Protein AF-A0A645AG64-F1 (afdb_monomer)

Sequence (141 aa):
MKELLQSIIETENAELERASAKFGRCNNSHHESYAVILEERQEAEDMAVEFDKLFSDFWDGVKRNGVNLEILRAMETAAQRAAAEWVQAAAMCRKATRCDSNRAPEIAAGIRRVSENNSLPYGDRQILREAMSYITQRSGS

Solvent-accessible surface area (backbone atoms only — not comparable to full-atom values): 7383 Å² total; per-residue (Å²): 106,72,67,59,54,51,55,47,53,54,50,20,52,54,45,37,52,52,49,26,72,74,66,44,76,48,68,94,42,73,66,52,37,49,51,56,32,49,50,28,46,49,54,18,48,54,24,48,55,50,26,53,52,38,52,52,52,46,51,55,19,55,79,66,78,56,70,59,69,65,46,57,53,50,33,53,50,24,51,54,49,20,53,50,27,48,35,49,22,50,19,43,50,53,39,43,53,54,36,56,67,53,45,54,60,52,52,40,54,51,43,49,60,57,42,68,40,82,88,54,57,69,70,60,31,49,54,39,51,51,53,41,53,54,53,54,61,67,73,77,113

Mean predicted aligned error: 8.43 Å

pLDDT: mean 89.93, std 10.64, range [41.69, 98.62]

Structure (mmCIF, N/CA/C/O backbone):
data_AF-A0A645AG64-F1
#
_entry.id   AF-A0A645AG64-F1
#
loop_
_atom_site.group_PDB
_atom_site.id
_atom_site.type_symbol
_atom_site.label_atom_id
_atom_site.label_alt_id
_atom_site.label_comp_id
_atom_site.label_asym_id
_atom_site.label_entity_id
_atom_site.label_seq_id
_atom_site.pdbx_PDB_ins_code
_atom_site.Cartn_x
_atom_site.Cartn_y
_atom_site.Cartn_z
_atom_site.occupancy
_atom_site.B_iso_or_equiv
_atom_site.auth_seq_id
_atom_site.auth_comp_id
_atom_site.auth_asym_id
_atom_site.auth_atom_id
_atom_site.pdbx_PDB_model_num
ATOM 1 N N . MET A 1 1 ? -0.903 17.728 7.918 1.00 89.38 1 MET A N 1
ATOM 2 C CA . MET A 1 1 ? -0.879 16.917 6.677 1.00 89.38 1 MET A CA 1
ATOM 3 C C . MET A 1 1 ? 0.399 17.016 5.863 1.00 89.38 1 MET A C 1
ATOM 5 O O . MET A 1 1 ? 0.888 15.963 5.495 1.00 89.38 1 MET A O 1
ATOM 9 N N . LYS A 1 2 ? 0.960 18.203 5.579 1.00 93.25 2 LYS A N 1
ATOM 10 C CA . LYS A 1 2 ? 2.208 18.303 4.789 1.00 93.25 2 LYS A CA 1
ATOM 11 C C . LYS A 1 2 ? 3.370 17.495 5.386 1.00 93.25 2 LYS A C 1
ATOM 13 O O . LYS A 1 2 ? 3.983 16.714 4.677 1.00 93.25 2 LYS A O 1
ATOM 18 N N . GLU A 1 3 ? 3.608 17.638 6.688 1.00 96.75 3 GLU A N 1
ATOM 19 C CA . GLU A 1 3 ? 4.664 16.906 7.406 1.00 96.75 3 GLU A CA 1
ATOM 20 C C . GLU A 1 3 ? 4.425 15.390 7.399 1.00 96.75 3 GLU A C 1
ATOM 22 O O . GLU A 1 3 ? 5.332 14.629 7.095 1.00 96.75 3 GLU A O 1
ATOM 27 N N . LEU A 1 4 ? 3.182 14.952 7.627 1.00 94.94 4 LEU A N 1
ATOM 28 C CA . LEU A 1 4 ? 2.829 13.530 7.579 1.00 94.94 4 LEU A CA 1
ATOM 29 C C . LEU A 1 4 ? 3.050 12.925 6.183 1.00 94.94 4 LEU A C 1
ATOM 31 O O . LEU A 1 4 ? 3.603 11.838 6.070 1.00 94.94 4 LEU A O 1
ATOM 35 N N . LEU A 1 5 ? 2.665 13.634 5.116 1.00 95.38 5 LEU A N 1
ATOM 36 C CA . LEU A 1 5 ? 2.933 13.191 3.744 1.00 95.38 5 LEU A CA 1
ATOM 37 C C . LEU A 1 5 ? 4.435 13.108 3.458 1.00 95.38 5 LEU A C 1
ATOM 39 O O . LEU A 1 5 ? 4.873 12.180 2.787 1.00 95.38 5 LEU A O 1
ATOM 43 N N . GLN A 1 6 ? 5.225 14.039 3.993 1.00 96.00 6 GLN A N 1
ATOM 44 C CA . GLN A 1 6 ? 6.679 13.997 3.868 1.00 96.00 6 GLN A CA 1
ATOM 45 C C . GLN A 1 6 ? 7.266 12.747 4.548 1.00 96.00 6 GLN A C 1
ATOM 47 O O . GLN A 1 6 ? 8.040 12.025 3.922 1.00 96.00 6 GLN A O 1
ATOM 52 N N . SER A 1 7 ? 6.832 12.421 5.770 1.00 97.56 7 SER A N 1
ATOM 53 C CA . SER A 1 7 ? 7.243 11.185 6.456 1.00 97.56 7 SER A CA 1
ATOM 54 C C . SER A 1 7 ? 6.802 9.918 5.716 1.00 97.56 7 SER A C 1
ATOM 56 O O . SER A 1 7 ? 7.535 8.929 5.686 1.00 97.56 7 SER A O 1
ATOM 58 N N . ILE A 1 8 ? 5.629 9.943 5.077 1.00 97.06 8 ILE A N 1
ATOM 59 C CA . ILE A 1 8 ? 5.152 8.847 4.223 1.00 97.06 8 ILE A CA 1
ATOM 60 C C . ILE A 1 8 ? 6.082 8.662 3.019 1.00 97.06 8 ILE A C 1
ATOM 62 O O . ILE A 1 8 ? 6.507 7.541 2.763 1.00 97.06 8 ILE A O 1
ATOM 66 N N . ILE A 1 9 ? 6.464 9.739 2.327 1.00 96.25 9 ILE A N 1
ATOM 67 C CA . ILE A 1 9 ? 7.392 9.682 1.182 1.00 96.25 9 ILE A CA 1
ATOM 68 C C . ILE A 1 9 ? 8.766 9.135 1.604 1.00 96.25 9 ILE A C 1
ATOM 70 O O . ILE A 1 9 ? 9.392 8.361 0.880 1.00 96.25 9 ILE A O 1
ATOM 74 N N . GLU A 1 10 ? 9.259 9.521 2.780 1.00 97.56 10 GLU A N 1
ATOM 75 C CA . GLU A 1 10 ? 10.513 8.995 3.334 1.00 97.56 10 GLU A CA 1
ATOM 76 C C . GLU A 1 10 ? 10.417 7.500 3.648 1.00 97.56 10 GLU A C 1
ATOM 78 O O . GLU A 1 10 ? 11.322 6.733 3.310 1.00 97.56 10 GLU A O 1
ATOM 83 N N . THR A 1 11 ? 9.294 7.070 4.221 1.00 98.06 11 THR A N 1
ATOM 84 C CA . THR A 1 11 ? 9.028 5.658 4.522 1.00 98.06 11 THR A CA 1
ATOM 85 C C . THR A 1 11 ? 8.885 4.834 3.242 1.00 98.06 11 THR A C 1
ATOM 87 O O . THR A 1 11 ? 9.461 3.754 3.144 1.00 98.06 11 THR A O 1
ATOM 90 N N . GLU A 1 12 ? 8.202 5.371 2.231 1.00 97.81 12 GLU A N 1
ATOM 91 C CA . GLU A 1 12 ? 8.072 4.785 0.895 1.00 97.81 12 GLU A CA 1
ATOM 92 C C . GLU A 1 12 ? 9.439 4.613 0.220 1.00 97.81 12 GLU A C 1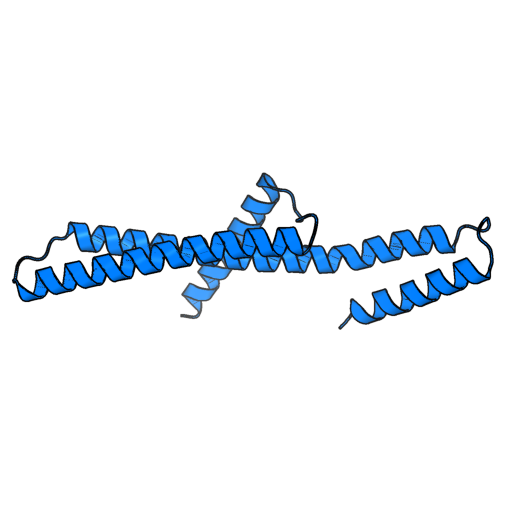
ATOM 94 O O . GLU A 1 12 ? 9.723 3.560 -0.348 1.00 97.81 12 GLU A O 1
ATOM 99 N N . ASN A 1 13 ? 10.324 5.616 0.308 1.00 97.31 13 ASN A N 1
ATOM 100 C CA . ASN A 1 13 ? 11.696 5.490 -0.191 1.00 97.31 13 ASN A CA 1
ATOM 101 C C . ASN A 1 13 ? 12.436 4.341 0.505 1.00 97.31 13 ASN A C 1
ATOM 103 O O . ASN A 1 13 ? 13.092 3.544 -0.162 1.00 97.31 13 ASN A O 1
ATOM 107 N N . ALA A 1 14 ? 12.325 4.244 1.831 1.00 98.00 14 ALA A N 1
ATOM 108 C CA . ALA A 1 14 ? 12.959 3.170 2.588 1.00 98.00 14 ALA A CA 1
ATOM 109 C C . ALA A 1 14 ? 12.390 1.789 2.219 1.00 98.00 14 ALA A C 1
ATOM 111 O O . ALA A 1 14 ? 13.149 0.825 2.120 1.00 98.00 14 ALA A O 1
ATOM 112 N N . GLU A 1 15 ? 11.080 1.692 1.984 1.00 97.94 15 GLU A N 1
ATOM 113 C CA . GLU A 1 15 ? 10.431 0.453 1.553 1.00 97.94 15 GLU A CA 1
ATOM 114 C C . GLU A 1 15 ? 10.863 0.037 0.149 1.00 97.94 15 GLU A C 1
ATOM 116 O O . GLU A 1 15 ? 11.237 -1.112 -0.075 1.00 97.94 15 GLU A O 1
ATOM 121 N N . LEU A 1 16 ? 10.931 0.984 -0.786 1.00 96.75 16 LEU A N 1
ATOM 122 C CA . LEU A 1 16 ? 11.434 0.720 -2.128 1.00 96.75 16 LEU A CA 1
ATOM 123 C C . LEU A 1 16 ? 12.861 0.154 -2.107 1.00 96.75 16 LEU A C 1
ATOM 125 O O . LEU A 1 16 ? 13.164 -0.770 -2.867 1.00 96.75 16 LEU A O 1
ATOM 129 N N . GLU A 1 17 ? 13.736 0.672 -1.244 1.00 97.31 17 GLU A N 1
ATOM 130 C CA . GLU A 1 17 ? 15.090 0.134 -1.080 1.00 97.31 17 GLU A CA 1
ATOM 131 C C . GLU A 1 17 ? 15.077 -1.271 -0.453 1.00 97.31 17 GLU A C 1
ATOM 133 O O . GLU A 1 17 ? 15.789 -2.153 -0.941 1.00 97.31 17 GLU A O 1
ATOM 138 N N . ARG A 1 18 ? 14.228 -1.532 0.557 1.00 97.38 18 ARG A N 1
ATOM 139 C CA . ARG A 1 18 ? 14.052 -2.880 1.136 1.00 97.38 18 ARG A CA 1
ATOM 140 C C . ARG A 1 18 ? 13.584 -3.890 0.089 1.00 97.38 18 ARG A C 1
ATOM 142 O O . ARG A 1 18 ? 14.211 -4.940 -0.075 1.00 97.38 18 ARG A O 1
ATOM 149 N N . ALA A 1 19 ? 12.540 -3.561 -0.662 1.00 95.12 19 ALA A N 1
ATOM 150 C CA . ALA A 1 19 ? 12.016 -4.409 -1.723 1.00 95.12 19 ALA A CA 1
ATOM 151 C C . ALA A 1 19 ? 13.029 -4.607 -2.859 1.00 95.12 19 ALA A C 1
ATOM 153 O O . ALA A 1 19 ? 13.163 -5.712 -3.385 1.00 95.12 19 ALA A O 1
ATOM 154 N N . SER A 1 20 ? 13.791 -3.567 -3.211 1.00 94.56 20 SER A N 1
ATOM 155 C CA . SER A 1 20 ? 14.850 -3.658 -4.225 1.00 94.56 20 SER A CA 1
ATOM 156 C C . SER A 1 20 ? 16.004 -4.557 -3.786 1.00 94.56 20 SER A C 1
ATOM 158 O O . SER A 1 20 ? 16.551 -5.293 -4.607 1.00 94.56 20 SER A O 1
ATOM 160 N N . ALA A 1 21 ? 16.373 -4.523 -2.503 1.00 96.06 21 ALA A N 1
ATOM 161 C CA . ALA A 1 21 ? 17.398 -5.396 -1.942 1.00 96.06 21 ALA A CA 1
ATOM 162 C C . ALA A 1 21 ? 16.936 -6.861 -1.880 1.00 96.06 21 ALA A C 1
ATOM 164 O O . ALA A 1 21 ? 17.727 -7.764 -2.142 1.00 96.06 21 ALA A O 1
ATOM 165 N N . LYS A 1 22 ? 15.658 -7.095 -1.559 1.00 95.81 22 LYS A N 1
ATOM 166 C CA . LYS A 1 22 ? 15.091 -8.440 -1.388 1.00 95.81 22 LYS A CA 1
ATOM 167 C C . LYS A 1 22 ? 14.723 -9.119 -2.709 1.00 95.81 22 LYS A C 1
ATOM 169 O O . LYS A 1 22 ? 14.996 -10.302 -2.880 1.00 95.81 22 LYS A O 1
ATOM 174 N N . PHE A 1 23 ? 14.115 -8.381 -3.634 1.00 93.50 23 PHE A N 1
ATOM 175 C CA . PHE A 1 23 ? 13.503 -8.922 -4.855 1.00 93.50 23 PHE A CA 1
ATOM 176 C C . PHE A 1 23 ? 14.135 -8.380 -6.143 1.00 93.50 23 PHE A C 1
ATOM 178 O O . PHE A 1 23 ? 13.605 -8.570 -7.233 1.00 93.50 23 PHE A O 1
ATOM 185 N N . GLY A 1 24 ? 15.261 -7.678 -6.028 1.00 92.50 24 GLY A N 1
ATOM 186 C CA . GLY A 1 24 ? 15.922 -7.026 -7.150 1.00 92.50 24 GLY A CA 1
ATOM 187 C C . GLY A 1 24 ? 15.319 -5.663 -7.484 1.00 92.50 24 GLY A C 1
ATOM 188 O O . GLY A 1 24 ? 14.162 -5.357 -7.188 1.00 92.50 24 GLY A O 1
ATOM 189 N N . ARG A 1 25 ? 16.133 -4.823 -8.132 1.00 90.62 25 ARG A N 1
ATOM 190 C CA . ARG A 1 25 ? 15.788 -3.431 -8.468 1.00 90.62 25 ARG A CA 1
ATOM 191 C C . ARG A 1 25 ? 14.584 -3.314 -9.397 1.00 90.62 25 ARG A C 1
ATOM 193 O O . ARG A 1 25 ? 13.907 -2.292 -9.353 1.00 90.62 25 ARG A O 1
ATOM 200 N N . CYS A 1 26 ? 14.326 -4.338 -10.210 1.00 89.38 26 CYS A N 1
ATOM 201 C CA . CYS A 1 26 ? 13.248 -4.328 -11.180 1.00 89.38 26 CYS A CA 1
ATOM 202 C C . CYS A 1 26 ? 12.471 -5.624 -11.260 1.00 89.38 26 CYS A C 1
ATOM 204 O O . CYS A 1 26 ? 13.045 -6.703 -11.184 1.00 89.38 26 CYS A O 1
ATOM 206 N N . ASN A 1 27 ? 11.168 -5.465 -11.477 1.00 88.81 27 ASN A N 1
ATOM 207 C CA . ASN A 1 27 ? 10.281 -6.547 -11.867 1.00 88.81 27 ASN A CA 1
ATOM 208 C C . ASN A 1 27 ? 10.506 -6.849 -13.359 1.00 88.81 27 ASN A C 1
ATO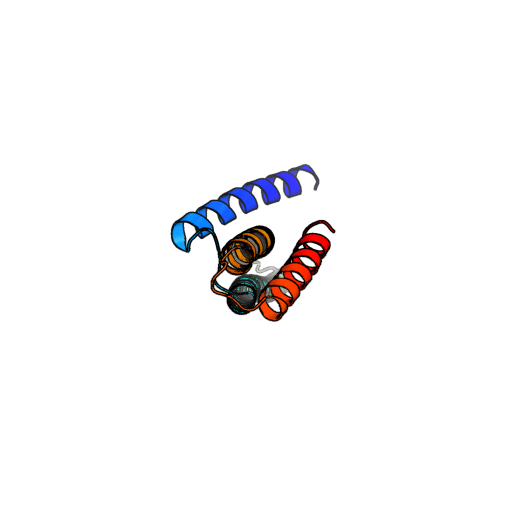M 210 O O . ASN A 1 27 ? 10.814 -5.955 -14.159 1.00 88.81 27 ASN A O 1
ATOM 214 N N . ASN A 1 28 ? 10.338 -8.103 -13.764 1.00 86.50 28 ASN A N 1
ATOM 215 C CA . ASN A 1 28 ? 10.697 -8.566 -15.104 1.00 86.50 28 ASN A CA 1
ATOM 216 C C . ASN A 1 28 ? 9.673 -8.148 -16.168 1.00 86.50 28 ASN A C 1
ATOM 218 O O . ASN A 1 28 ? 9.998 -8.053 -17.354 1.00 86.50 28 ASN A O 1
ATOM 222 N N . SER A 1 29 ? 8.440 -7.804 -15.789 1.00 86.44 29 SER A N 1
ATOM 223 C CA . SER A 1 29 ? 7.393 -7.395 -16.735 1.00 86.44 29 SER A CA 1
ATOM 224 C C . SER A 1 29 ? 6.340 -6.476 -16.115 1.00 86.44 29 SER A C 1
ATOM 226 O O . SER A 1 29 ? 6.207 -6.418 -14.896 1.00 86.44 29 SER A O 1
ATOM 228 N N . HIS A 1 30 ? 5.526 -5.821 -16.954 1.00 88.38 30 HIS A N 1
ATOM 229 C CA . HIS A 1 30 ? 4.345 -5.090 -16.475 1.00 88.38 30 HIS A CA 1
ATOM 230 C C . HIS A 1 30 ? 3.334 -6.011 -15.771 1.00 88.38 30 HIS A C 1
ATOM 232 O O . HIS A 1 30 ? 2.618 -5.553 -14.891 1.00 88.38 30 HIS A O 1
ATOM 238 N N . HIS A 1 31 ? 3.273 -7.299 -16.138 1.00 91.38 31 HIS A N 1
ATOM 239 C CA . HIS A 1 31 ? 2.370 -8.261 -15.493 1.00 91.38 31 HIS A CA 1
ATOM 240 C C . HIS A 1 31 ? 2.836 -8.562 -14.067 1.00 91.38 31 HIS A C 1
ATOM 242 O O . HIS A 1 31 ? 2.023 -8.595 -13.152 1.00 91.38 31 HIS A O 1
ATOM 248 N N . GLU A 1 32 ? 4.148 -8.715 -13.873 1.00 92.06 32 GLU A N 1
ATOM 249 C CA . GLU A 1 32 ? 4.743 -8.868 -12.544 1.00 92.06 32 GLU A CA 1
ATOM 250 C C . GLU A 1 32 ? 4.556 -7.598 -11.710 1.00 92.06 32 GLU A C 1
ATOM 252 O O . GLU A 1 32 ? 4.118 -7.688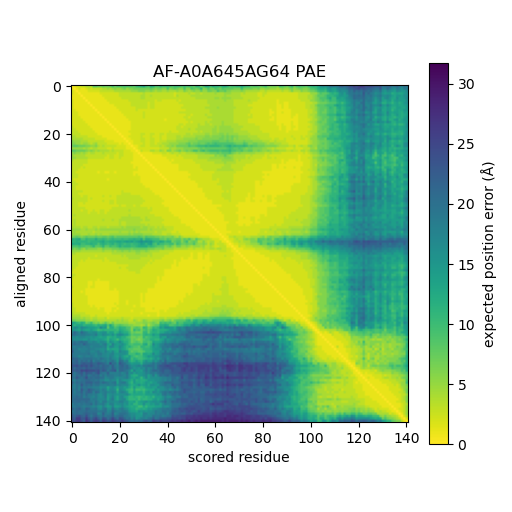 -10.571 1.00 92.06 32 GLU A O 1
ATOM 257 N N . SER A 1 33 ? 4.787 -6.413 -12.292 1.00 94.31 33 SER A N 1
ATOM 258 C CA . SER A 1 33 ? 4.498 -5.137 -11.624 1.00 94.31 33 SER A CA 1
ATOM 259 C C . SER A 1 33 ? 3.032 -5.002 -11.215 1.00 94.31 33 SER A C 1
ATOM 261 O O . SER A 1 33 ? 2.758 -4.581 -10.097 1.00 94.31 33 SER A O 1
ATOM 263 N N . TYR A 1 34 ? 2.091 -5.377 -12.084 1.00 94.38 34 TYR A N 1
ATOM 264 C CA . TYR A 1 34 ? 0.668 -5.378 -11.749 1.00 94.38 34 TYR A CA 1
ATOM 265 C C . TYR A 1 34 ? 0.359 -6.339 -10.599 1.00 94.38 34 TYR A C 1
ATOM 267 O O . TYR A 1 34 ? -0.350 -5.955 -9.677 1.00 94.38 34 TYR A O 1
ATOM 275 N N . ALA A 1 35 ? 0.902 -7.559 -10.640 1.00 96.94 35 ALA A N 1
ATOM 276 C CA . ALA A 1 35 ? 0.658 -8.569 -9.617 1.00 96.94 35 ALA A CA 1
ATOM 277 C C . ALA A 1 35 ? 1.130 -8.105 -8.232 1.00 96.94 35 ALA A C 1
ATOM 279 O O . ALA A 1 35 ? 0.338 -8.149 -7.297 1.00 96.94 35 ALA A O 1
ATOM 280 N N . VAL A 1 36 ? 2.358 -7.584 -8.116 1.00 96.69 36 VAL A N 1
ATOM 281 C CA . VAL A 1 36 ? 2.865 -7.102 -6.818 1.00 96.69 36 VAL A CA 1
ATOM 282 C C . VAL A 1 36 ? 2.104 -5.871 -6.327 1.00 96.69 36 VAL A C 1
ATOM 284 O O . VAL A 1 36 ? 1.778 -5.788 -5.158 1.00 96.69 36 VAL A O 1
ATOM 287 N N . ILE A 1 37 ? 1.734 -4.928 -7.204 1.00 98.06 37 ILE A N 1
ATOM 288 C CA . ILE A 1 37 ? 0.917 -3.769 -6.791 1.00 98.06 37 ILE A CA 1
ATOM 289 C C . ILE A 1 37 ? -0.472 -4.221 -6.321 1.00 98.06 37 ILE A C 1
ATOM 291 O O . ILE A 1 37 ? -1.024 -3.654 -5.379 1.00 98.06 37 ILE A O 1
ATOM 295 N N . LEU A 1 38 ? -1.058 -5.215 -6.994 1.00 97.94 38 LEU A N 1
ATOM 296 C CA . LEU A 1 38 ? -2.363 -5.758 -6.639 1.00 97.94 38 LEU A CA 1
ATOM 297 C C . LEU A 1 38 ? -2.336 -6.452 -5.273 1.00 97.94 38 LEU A C 1
ATOM 299 O O . LEU A 1 38 ? -3.281 -6.257 -4.515 1.00 97.94 38 LEU A O 1
ATOM 303 N N . GLU A 1 39 ? -1.283 -7.215 -4.983 1.00 98.25 39 GLU A N 1
ATOM 304 C CA . GLU A 1 39 ? -1.067 -7.893 -3.700 1.00 98.25 39 GLU A CA 1
ATOM 305 C C . GLU A 1 39 ? -1.054 -6.884 -2.544 1.00 98.25 39 GLU A C 1
ATOM 307 O O . GLU A 1 39 ? -1.945 -6.922 -1.701 1.00 98.25 39 GLU A O 1
ATOM 312 N N . GLU A 1 40 ? -0.164 -5.887 -2.586 1.00 98.25 40 GLU A N 1
ATOM 313 C CA . GLU A 1 40 ? -0.061 -4.860 -1.532 1.00 98.25 40 GLU A CA 1
ATOM 314 C C . GLU A 1 40 ? -1.377 -4.070 -1.369 1.00 98.25 40 GLU A C 1
ATOM 316 O O . GLU A 1 40 ? -1.808 -3.742 -0.263 1.00 98.25 40 GLU A O 1
ATOM 321 N N . ARG A 1 41 ? -2.076 -3.784 -2.481 1.00 98.50 41 ARG A N 1
ATOM 322 C CA . ARG A 1 41 ? -3.399 -3.135 -2.450 1.00 98.50 41 ARG A CA 1
ATOM 323 C C . ARG A 1 41 ? -4.433 -4.001 -1.725 1.00 98.50 41 ARG A C 1
ATOM 325 O O . ARG A 1 41 ? -5.237 -3.468 -0.965 1.00 98.50 41 ARG A O 1
ATOM 332 N N . GLN A 1 42 ? -4.462 -5.303 -2.006 1.00 98.38 42 GLN A N 1
ATOM 333 C CA . GLN A 1 42 ? -5.412 -6.234 -1.395 1.00 98.38 42 GLN A CA 1
ATOM 334 C C . GLN A 1 42 ? -5.137 -6.399 0.100 1.00 98.38 42 GLN A C 1
ATOM 336 O O . GLN A 1 42 ? -6.080 -6.340 0.882 1.00 98.38 42 GLN A O 1
ATOM 341 N N . GLU A 1 43 ? -3.872 -6.493 0.510 1.00 98.00 43 GLU A N 1
ATOM 342 C CA . GLU A 1 43 ? -3.505 -6.547 1.930 1.00 98.00 43 GLU A CA 1
A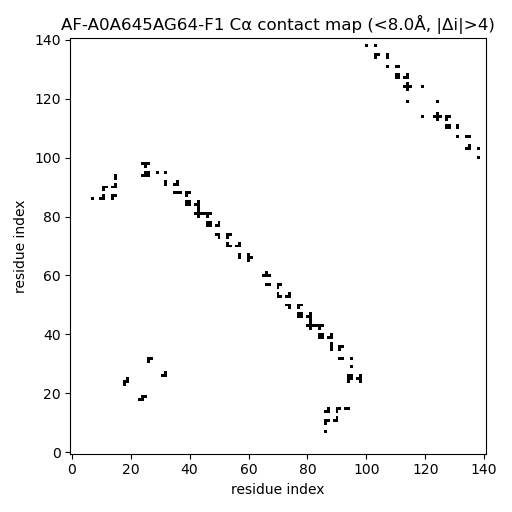TOM 343 C C . GLU A 1 43 ? -3.922 -5.268 2.677 1.00 98.00 43 GLU A C 1
ATOM 345 O O . GLU A 1 43 ? -4.479 -5.333 3.779 1.00 98.00 43 GLU A O 1
ATOM 350 N N . ALA A 1 44 ? -3.760 -4.095 2.052 1.00 98.00 44 ALA A N 1
ATOM 351 C CA . ALA A 1 44 ? -4.236 -2.831 2.610 1.00 98.00 44 ALA A CA 1
ATOM 352 C C . ALA A 1 44 ? -5.769 -2.794 2.774 1.00 98.00 44 ALA A C 1
ATOM 354 O O . ALA A 1 44 ? -6.281 -2.313 3.791 1.00 98.00 44 ALA A O 1
ATOM 355 N N . GLU A 1 45 ? -6.505 -3.300 1.779 1.00 98.06 45 GLU A N 1
ATOM 356 C CA . GLU A 1 45 ? -7.969 -3.397 1.799 1.00 98.06 45 GLU A CA 1
ATOM 357 C C . GLU A 1 45 ? -8.463 -4.384 2.863 1.00 98.06 45 GLU A C 1
ATOM 359 O O . GLU A 1 45 ? -9.404 -4.068 3.592 1.00 98.06 45 GLU A O 1
ATOM 364 N N . ASP A 1 46 ? -7.795 -5.524 3.027 1.00 98.38 46 ASP A N 1
ATOM 365 C CA . ASP A 1 46 ? -8.127 -6.512 4.054 1.00 98.38 46 ASP A CA 1
ATOM 366 C C . ASP A 1 46 ? -7.978 -5.927 5.468 1.00 98.38 46 ASP A C 1
ATOM 368 O O . ASP A 1 46 ? -8.836 -6.138 6.331 1.00 98.38 46 ASP A O 1
ATOM 372 N N . MET A 1 47 ? -6.932 -5.126 5.708 1.00 98.38 47 MET A N 1
ATOM 373 C CA . MET A 1 47 ? -6.745 -4.431 6.988 1.00 98.38 47 MET A CA 1
ATOM 374 C C . MET A 1 47 ? -7.783 -3.326 7.218 1.00 98.38 47 MET A C 1
ATOM 376 O O . MET A 1 47 ? -8.216 -3.121 8.354 1.00 98.38 47 MET A O 1
ATOM 380 N N . ALA A 1 48 ? -8.227 -2.637 6.162 1.00 97.06 48 ALA A N 1
ATOM 381 C CA . ALA A 1 48 ? -9.315 -1.664 6.258 1.00 97.06 48 ALA A CA 1
ATOM 382 C C . ALA A 1 48 ? -10.654 -2.341 6.601 1.00 97.06 48 ALA A C 1
ATOM 384 O O . ALA A 1 48 ? -11.375 -1.876 7.483 1.00 97.06 48 ALA A O 1
ATOM 385 N N . VAL A 1 49 ? -10.951 -3.485 5.978 1.00 98.31 49 VAL A N 1
ATOM 386 C CA . VAL A 1 49 ? -12.133 -4.297 6.305 1.00 98.31 49 VAL A CA 1
ATOM 387 C C . VAL A 1 49 ? -12.094 -4.767 7.761 1.00 98.31 49 VAL A C 1
ATOM 389 O O . VAL A 1 49 ? -13.124 -4.774 8.436 1.00 98.31 49 VAL A O 1
ATOM 392 N N . GLU A 1 50 ? -10.924 -5.156 8.267 1.00 98.31 50 GLU A N 1
ATOM 393 C CA . GLU A 1 50 ? -10.768 -5.524 9.676 1.00 98.31 50 GLU A CA 1
ATOM 394 C C . GLU A 1 50 ? -11.001 -4.332 10.613 1.00 98.31 50 GLU A C 1
ATOM 396 O O . GLU A 1 50 ? -11.719 -4.458 11.607 1.00 98.31 50 GLU A O 1
ATOM 401 N N . PHE A 1 51 ? -10.470 -3.155 10.270 1.00 98.56 51 PHE A N 1
ATOM 402 C CA . PHE A 1 51 ? -10.735 -1.927 11.015 1.00 98.56 51 PHE A CA 1
ATOM 403 C C . PHE A 1 51 ? -12.237 -1.626 11.099 1.00 98.56 51 PHE A C 1
ATOM 405 O O . PHE A 1 51 ? -12.733 -1.326 12.184 1.00 98.56 51 PHE A O 1
ATOM 412 N N . ASP A 1 52 ? -12.972 -1.748 9.992 1.00 98.50 52 ASP A N 1
ATOM 413 C CA . ASP A 1 52 ? -14.410 -1.462 9.946 1.00 98.50 52 ASP A CA 1
ATOM 414 C C . ASP A 1 52 ? -15.230 -2.412 10.831 1.00 98.50 52 ASP A C 1
ATOM 416 O O . ASP A 1 52 ? -16.158 -1.979 11.525 1.00 98.50 52 ASP A O 1
ATOM 420 N N . LYS A 1 53 ? -14.866 -3.701 10.872 1.00 98.31 53 LYS A N 1
ATOM 421 C CA . LYS A 1 53 ? -15.485 -4.669 11.795 1.00 98.31 53 LYS A CA 1
ATOM 422 C C . LYS A 1 53 ? -15.253 -4.263 13.248 1.00 98.31 53 LYS A C 1
ATOM 424 O O . LYS A 1 53 ? -16.207 -4.156 14.017 1.00 98.31 53 LYS A O 1
ATOM 429 N N . LEU A 1 54 ? -14.003 -3.969 13.605 1.00 98.31 54 LEU A N 1
ATOM 430 C CA . LEU A 1 54 ? -13.635 -3.555 14.959 1.00 98.31 54 LEU A CA 1
ATOM 431 C C . LEU A 1 54 ? -14.292 -2.224 15.351 1.00 98.31 54 LEU A C 1
ATOM 433 O O . LEU A 1 54 ? -14.705 -2.049 16.496 1.00 98.31 54 LEU A O 1
ATOM 437 N N . PHE A 1 55 ? -14.441 -1.297 14.404 1.00 98.06 55 PHE A N 1
ATOM 438 C CA . PHE A 1 55 ? -15.142 -0.034 14.614 1.00 98.06 55 PHE A CA 1
ATOM 439 C C . PHE A 1 55 ? -16.630 -0.257 14.923 1.00 98.06 55 PHE A C 1
ATOM 441 O O . PHE A 1 55 ? -17.180 0.380 15.827 1.00 98.06 55 PHE A O 1
ATOM 448 N N . SER A 1 56 ? -17.273 -1.202 14.230 1.00 97.94 56 SER A N 1
ATOM 449 C CA . SER A 1 56 ? -18.647 -1.619 14.531 1.00 97.94 56 SER A CA 1
ATOM 450 C C . SER A 1 56 ? -18.764 -2.238 15.929 1.00 97.94 56 SER A C 1
ATOM 452 O O . SER A 1 56 ? -19.660 -1.870 16.693 1.00 97.94 56 SER A O 1
ATOM 454 N N . ASP A 1 57 ? -17.840 -3.125 16.306 1.00 96.69 57 ASP A N 1
ATOM 455 C CA . ASP A 1 57 ? -17.823 -3.753 17.635 1.00 96.69 57 ASP A CA 1
ATOM 456 C C . ASP A 1 57 ? -17.580 -2.729 18.752 1.00 96.69 57 ASP A C 1
ATOM 458 O O . ASP A 1 57 ? -18.223 -2.766 19.808 1.00 96.69 57 ASP A O 1
ATOM 462 N N . PHE A 1 58 ? -16.692 -1.762 18.508 1.00 97.56 58 PHE A N 1
ATOM 463 C CA . PHE A 1 58 ? -16.467 -0.642 19.413 1.00 97.56 58 PHE A CA 1
ATOM 464 C C . PHE A 1 58 ? -17.756 0.159 19.627 1.00 97.56 58 PHE A C 1
ATOM 466 O O . PHE A 1 58 ? -18.126 0.442 20.771 1.00 97.56 58 PHE A O 1
ATOM 473 N N . TRP A 1 59 ? -18.483 0.473 18.550 1.00 97.75 59 TRP A N 1
ATOM 474 C CA . TRP A 1 59 ? -19.761 1.182 18.632 1.00 97.75 59 TRP A CA 1
ATOM 475 C C . TRP A 1 59 ? -20.822 0.403 19.421 1.00 97.75 59 TRP A C 1
ATOM 477 O O . TRP A 1 59 ? -21.564 0.980 20.224 1.00 97.75 59 TRP A O 1
ATOM 487 N N . ASP A 1 60 ? -20.877 -0.915 19.256 1.00 96.81 60 ASP A N 1
ATOM 488 C CA . ASP A 1 60 ? -21.736 -1.787 20.053 1.00 96.81 60 ASP A CA 1
ATOM 489 C C . ASP A 1 60 ? -21.390 -1.749 21.548 1.00 96.81 60 ASP A C 1
ATOM 491 O O . ASP A 1 60 ? -22.295 -1.655 22.386 1.00 96.81 60 ASP A O 1
ATOM 495 N N . GLY A 1 61 ? -20.099 -1.747 21.889 1.00 96.06 61 GLY A N 1
ATOM 496 C CA . GLY A 1 61 ? -19.618 -1.572 23.261 1.00 96.06 61 GLY A CA 1
ATOM 497 C C . GLY A 1 61 ? -20.007 -0.218 23.860 1.00 96.06 61 GLY A C 1
ATOM 498 O O . GLY A 1 61 ? -20.471 -0.158 25.003 1.00 96.06 61 GLY A O 1
ATOM 499 N N . VAL A 1 62 ? -19.898 0.861 23.076 1.00 97.06 62 VAL A N 1
ATOM 500 C CA . VAL A 1 62 ? -20.329 2.213 23.473 1.00 97.06 62 VAL A CA 1
ATOM 501 C C . VAL A 1 62 ? -21.824 2.235 23.793 1.00 97.06 62 VAL A C 1
ATOM 503 O O . VAL A 1 62 ? -22.205 2.672 24.877 1.00 97.06 62 VAL A O 1
ATOM 506 N N . LYS A 1 63 ? -22.678 1.693 22.911 1.00 97.62 63 LYS A N 1
ATOM 507 C CA . LYS A 1 63 ? -24.138 1.635 23.134 1.00 97.62 63 LYS A CA 1
ATOM 508 C C . LYS A 1 63 ? -24.525 0.889 24.415 1.00 97.62 63 LYS A C 1
ATOM 510 O O . LYS A 1 63 ? -25.572 1.169 24.993 1.00 97.62 63 LYS A O 1
ATOM 515 N N . ARG A 1 64 ? -23.703 -0.069 24.852 1.00 96.50 64 ARG A N 1
ATOM 516 C CA . ARG A 1 64 ? -23.941 -0.896 26.046 1.00 96.50 64 ARG A CA 1
ATOM 517 C C . ARG A 1 64 ? -23.239 -0.370 27.304 1.00 96.50 64 ARG A C 1
ATOM 519 O O . ARG A 1 64 ? -23.326 -1.024 28.338 1.00 96.50 64 ARG A O 1
ATOM 526 N N . ASN A 1 65 ? -22.553 0.779 27.238 1.00 92.62 65 ASN A N 1
ATOM 527 C CA . ASN A 1 65 ? -21.692 1.305 28.310 1.00 92.62 65 ASN A CA 1
ATOM 528 C C . ASN A 1 65 ? -20.643 0.284 28.807 1.00 92.62 65 ASN A C 1
ATOM 530 O O . ASN A 1 65 ? -20.298 0.258 29.986 1.00 92.62 65 ASN A O 1
ATOM 534 N N . GLY A 1 66 ? -20.144 -0.566 27.905 1.00 91.12 66 GLY A N 1
ATOM 535 C CA . GLY A 1 66 ? -19.236 -1.677 28.201 1.00 91.12 66 GLY A CA 1
ATOM 536 C C . GLY A 1 66 ? -18.075 -1.739 27.214 1.00 91.12 66 GLY A C 1
ATOM 537 O O . GLY A 1 66 ? -17.860 -2.764 26.573 1.00 91.12 66 GLY A O 1
ATOM 538 N N . VAL A 1 67 ? -17.365 -0.623 27.037 1.00 89.12 67 VAL A N 1
ATOM 539 C CA . VAL A 1 67 ? -16.255 -0.511 26.080 1.00 89.12 67 VAL A CA 1
ATOM 540 C C . VAL A 1 67 ? -15.104 -1.448 26.460 1.00 89.12 67 VAL A C 1
ATOM 542 O O . VAL A 1 67 ? -14.564 -1.357 27.562 1.00 89.12 67 VAL A O 1
ATOM 545 N N . ASN A 1 68 ? -14.680 -2.293 25.515 1.00 90.81 68 ASN A N 1
ATOM 546 C CA . ASN A 1 68 ? -13.451 -3.073 25.628 1.00 90.81 68 ASN A CA 1
ATOM 547 C C . ASN A 1 68 ? -12.272 -2.297 25.010 1.00 90.81 68 ASN A C 1
ATOM 549 O O . ASN A 1 68 ? -12.249 -2.044 23.806 1.00 90.81 68 ASN A O 1
ATOM 553 N N . LEU A 1 69 ? -11.273 -1.946 25.827 1.00 92.06 69 LEU A N 1
ATOM 554 C CA . LEU A 1 69 ? -10.069 -1.232 25.380 1.00 92.06 69 LEU A CA 1
ATOM 555 C C . LEU A 1 69 ? -9.185 -2.056 24.429 1.00 92.06 69 LEU A C 1
ATOM 557 O O . LEU A 1 69 ? -8.386 -1.480 23.694 1.00 92.06 69 LEU A O 1
ATOM 561 N N . GLU A 1 70 ? -9.318 -3.382 24.416 1.00 95.62 70 GLU A N 1
ATOM 562 C CA . GLU A 1 70 ? -8.595 -4.240 23.471 1.00 95.62 70 GLU A CA 1
ATOM 563 C C . GLU A 1 70 ? -9.041 -3.996 22.027 1.00 95.62 70 GLU A C 1
ATOM 565 O O . GLU A 1 70 ? -8.200 -4.009 21.130 1.00 95.62 70 GLU A O 1
ATOM 570 N N . ILE A 1 71 ? -10.323 -3.672 21.806 1.00 96.56 71 ILE A N 1
ATOM 571 C CA . ILE A 1 71 ? -10.846 -3.336 20.473 1.00 96.56 71 ILE A CA 1
ATOM 572 C C . ILE A 1 71 ? -10.140 -2.089 19.935 1.00 96.56 71 ILE A C 1
ATOM 574 O O . ILE A 1 71 ? -9.711 -2.075 18.787 1.00 96.56 71 ILE A O 1
ATOM 578 N N . LEU A 1 72 ? -9.923 -1.073 20.776 1.00 96.06 72 LEU A N 1
ATOM 579 C CA . LEU A 1 72 ? -9.215 0.145 20.369 1.00 96.06 72 LEU A CA 1
ATOM 580 C C . LEU A 1 72 ? -7.760 -0.128 19.962 1.00 96.06 72 LEU A C 1
ATOM 582 O O . LEU A 1 72 ? -7.285 0.439 18.982 1.00 96.06 72 LEU A O 1
ATOM 586 N N . ARG A 1 73 ? -7.057 -1.021 20.672 1.00 97.44 73 ARG A N 1
ATOM 587 C CA . ARG A 1 73 ? -5.685 -1.425 20.307 1.00 97.44 73 ARG A CA 1
ATOM 5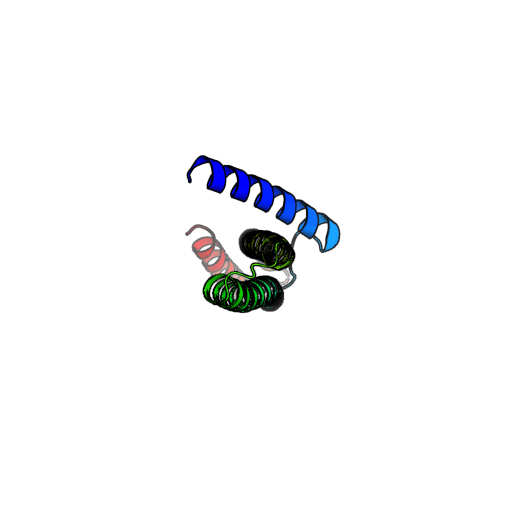88 C C . ARG A 1 73 ? -5.649 -2.224 19.006 1.00 97.44 73 ARG A C 1
ATOM 590 O O . ARG A 1 73 ? -4.737 -2.053 18.198 1.00 97.44 73 ARG A O 1
ATOM 597 N N . ALA A 1 74 ? -6.640 -3.089 18.796 1.00 97.94 74 ALA A N 1
ATOM 598 C CA . ALA A 1 74 ? -6.783 -3.833 17.552 1.00 97.94 74 ALA A CA 1
ATOM 599 C C . ALA A 1 74 ? -7.066 -2.887 16.373 1.00 97.94 74 ALA A C 1
ATOM 601 O O . ALA A 1 74 ? -6.431 -3.016 15.330 1.00 97.94 74 ALA A O 1
ATOM 602 N N . MET A 1 75 ? -7.929 -1.884 16.563 1.00 98.31 75 MET A N 1
ATOM 603 C CA . MET A 1 75 ? -8.195 -0.842 15.566 1.00 98.31 75 MET A CA 1
ATOM 604 C C . MET A 1 75 ? -6.935 -0.039 15.233 1.00 98.31 75 MET A C 1
ATOM 606 O O . MET A 1 75 ? -6.635 0.166 14.061 1.00 98.31 75 MET A O 1
ATOM 610 N N . GLU A 1 76 ? -6.175 0.393 16.245 1.00 98.38 76 GLU A N 1
ATOM 611 C CA . GLU A 1 76 ? -4.896 1.081 16.036 1.00 98.38 76 GLU A CA 1
ATOM 612 C C . GLU A 1 76 ? -3.947 0.228 15.182 1.00 98.38 76 GLU A C 1
ATOM 614 O O . GLU A 1 76 ? -3.391 0.711 14.196 1.00 98.38 76 GLU A O 1
ATOM 619 N N . THR A 1 77 ? -3.822 -1.057 15.516 1.00 98.25 77 THR A N 1
ATOM 620 C CA . THR A 1 77 ? -2.968 -2.001 14.785 1.00 98.25 77 THR A CA 1
ATOM 621 C C . THR A 1 77 ? -3.438 -2.192 13.341 1.00 98.25 77 THR A C 1
ATOM 623 O O . THR A 1 77 ? -2.618 -2.160 12.425 1.00 98.25 77 THR A O 1
ATOM 626 N N . ALA A 1 78 ? -4.744 -2.364 13.116 1.00 98.50 78 ALA A N 1
ATOM 627 C CA . ALA A 1 78 ? -5.320 -2.515 11.780 1.00 98.50 78 ALA A CA 1
ATOM 628 C C . ALA A 1 78 ? -5.078 -1.264 10.921 1.00 98.50 78 ALA A C 1
ATOM 630 O O . ALA A 1 78 ? -4.638 -1.376 9.779 1.00 98.50 78 ALA A O 1
ATOM 631 N N . ALA A 1 79 ? -5.264 -0.069 11.490 1.00 98.62 79 ALA A N 1
ATOM 632 C CA . ALA A 1 79 ? -4.999 1.190 10.799 1.00 98.62 79 ALA A CA 1
ATOM 633 C C . ALA A 1 79 ? -3.511 1.370 10.455 1.00 98.62 79 ALA A C 1
ATOM 635 O O . ALA A 1 79 ? -3.179 1.771 9.340 1.00 98.62 79 ALA A O 1
ATOM 636 N N . GLN A 1 80 ? -2.608 1.058 11.392 1.00 98.38 80 GLN A N 1
ATOM 637 C CA . GLN A 1 80 ? -1.160 1.125 11.161 1.00 98.38 80 GLN A CA 1
ATOM 638 C C . GLN A 1 80 ? -0.715 0.150 10.068 1.00 98.38 80 GLN A C 1
ATOM 640 O O . GLN A 1 80 ? 0.078 0.528 9.207 1.00 98.38 80 GLN A O 1
ATOM 645 N N . ARG A 1 81 ? -1.251 -1.077 10.070 1.00 98.38 81 ARG A N 1
ATOM 646 C CA . ARG A 1 81 ? -0.980 -2.075 9.029 1.00 98.38 81 ARG A CA 1
ATOM 647 C C . ARG A 1 81 ? -1.508 -1.634 7.672 1.00 98.38 81 ARG A C 1
ATOM 649 O O . ARG A 1 81 ? -0.724 -1.569 6.740 1.00 98.38 81 ARG A O 1
ATOM 656 N N . ALA A 1 82 ? -2.772 -1.218 7.580 1.00 98.25 82 ALA A N 1
ATOM 657 C CA . ALA A 1 82 ? -3.336 -0.700 6.333 1.00 98.25 82 ALA A CA 1
ATOM 658 C C . ALA A 1 82 ? -2.492 0.451 5.758 1.00 98.25 82 ALA A C 1
ATOM 660 O O . ALA A 1 82 ? -2.232 0.502 4.559 1.00 98.25 82 ALA A O 1
ATOM 661 N N . ALA A 1 83 ? -2.028 1.370 6.612 1.00 98.19 83 ALA A N 1
ATOM 662 C CA . ALA A 1 83 ? -1.150 2.457 6.191 1.00 98.19 83 ALA A CA 1
ATOM 663 C C . ALA A 1 83 ? 0.211 1.956 5.676 1.00 98.19 83 ALA A C 1
ATOM 665 O O . ALA A 1 83 ? 0.707 2.494 4.687 1.00 98.19 83 ALA A O 1
ATOM 666 N N . ALA A 1 84 ? 0.807 0.949 6.320 1.00 98.38 84 ALA A N 1
ATOM 667 C CA . ALA A 1 84 ? 2.056 0.338 5.869 1.00 98.38 84 ALA A CA 1
ATOM 668 C C . ALA A 1 84 ? 1.898 -0.338 4.496 1.00 98.38 84 ALA A C 1
ATOM 670 O O . ALA A 1 84 ? 2.680 -0.039 3.594 1.00 98.38 84 ALA A O 1
ATOM 671 N N . GLU A 1 85 ? 0.833 -1.119 4.295 1.00 98.56 85 GLU A N 1
ATOM 672 C CA . GLU A 1 85 ? 0.571 -1.779 3.008 1.00 98.56 85 GLU A CA 1
ATOM 673 C C . GLU A 1 85 ? 0.314 -0.755 1.885 1.00 98.56 85 GLU A C 1
ATOM 675 O O . GLU A 1 85 ? 0.814 -0.891 0.769 1.00 98.56 85 GLU A O 1
ATOM 680 N N . TRP A 1 86 ? -0.363 0.366 2.171 1.00 98.50 86 TRP A N 1
ATOM 681 C CA . TRP A 1 86 ? -0.485 1.457 1.194 1.00 98.50 86 TRP A CA 1
ATOM 682 C C . TRP A 1 86 ? 0.856 2.120 0.854 1.00 98.50 86 TRP A C 1
ATOM 684 O O . TRP A 1 86 ? 1.068 2.535 -0.290 1.00 98.50 86 TRP A O 1
ATOM 694 N N . VAL A 1 87 ? 1.777 2.216 1.817 1.00 98.56 87 VAL A N 1
ATOM 695 C CA . VAL A 1 87 ? 3.148 2.682 1.566 1.00 98.56 87 VAL A CA 1
ATOM 696 C C . VAL A 1 87 ? 3.910 1.685 0.690 1.00 98.56 87 VAL A C 1
ATOM 698 O O . VAL A 1 87 ? 4.606 2.111 -0.235 1.00 98.56 87 VAL A O 1
ATOM 701 N N . GLN A 1 88 ? 3.752 0.381 0.921 1.00 98.44 88 GLN A N 1
ATOM 702 C CA . GLN A 1 88 ? 4.320 -0.6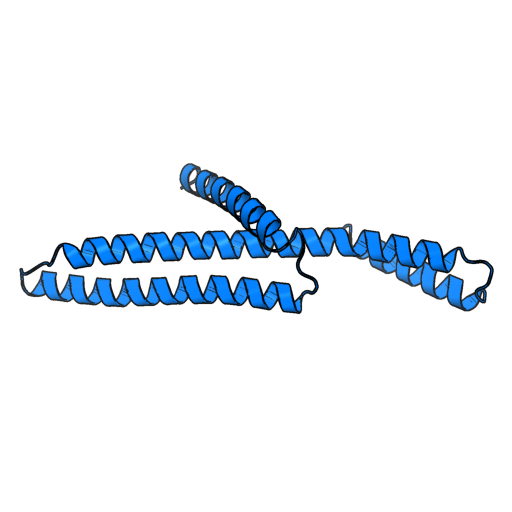68 0.069 1.00 98.44 88 GLN A CA 1
ATOM 703 C C . GLN A 1 88 ? 3.751 -0.607 -1.353 1.00 98.44 88 GLN A C 1
ATOM 705 O O . GLN A 1 88 ? 4.520 -0.586 -2.317 1.00 98.44 88 GLN A O 1
ATOM 710 N N . ALA A 1 89 ? 2.434 -0.450 -1.510 1.00 98.25 89 ALA A N 1
ATOM 711 C CA . ALA A 1 89 ? 1.791 -0.282 -2.811 1.00 98.25 89 ALA A CA 1
ATOM 712 C C . ALA A 1 89 ? 2.329 0.949 -3.568 1.00 98.25 89 ALA A C 1
ATOM 714 O O . ALA A 1 89 ? 2.632 0.867 -4.764 1.00 98.25 89 ALA A O 1
ATOM 715 N N . ALA A 1 90 ? 2.516 2.081 -2.877 1.00 98.06 90 ALA A N 1
ATOM 716 C CA . ALA A 1 90 ? 3.126 3.282 -3.453 1.00 98.06 90 ALA A CA 1
ATOM 717 C C . ALA A 1 90 ? 4.583 3.026 -3.889 1.00 98.06 90 ALA A C 1
ATOM 719 O O . ALA A 1 90 ? 4.964 3.322 -5.030 1.00 98.06 90 ALA A O 1
ATOM 720 N N . ALA A 1 91 ? 5.370 2.355 -3.041 1.00 97.75 91 ALA A N 1
ATOM 721 C CA . ALA A 1 91 ? 6.733 1.952 -3.364 1.00 97.75 91 ALA A CA 1
ATOM 722 C C . ALA A 1 91 ? 6.781 1.026 -4.594 1.00 97.75 91 ALA A C 1
ATOM 724 O O . ALA A 1 91 ? 7.629 1.222 -5.470 1.00 97.75 91 ALA A O 1
ATOM 725 N N . MET A 1 92 ? 5.857 0.067 -4.720 1.00 97.50 92 MET A N 1
ATOM 726 C CA . MET A 1 92 ? 5.779 -0.829 -5.880 1.00 97.50 92 MET A CA 1
ATOM 727 C C . MET A 1 92 ? 5.392 -0.084 -7.158 1.00 97.50 92 MET A C 1
ATOM 729 O O . MET A 1 92 ? 5.983 -0.341 -8.211 1.00 97.50 92 MET A O 1
ATOM 733 N N . CYS A 1 93 ? 4.501 0.909 -7.074 1.00 96.31 93 CYS A N 1
ATOM 734 C CA . CYS A 1 93 ? 4.223 1.812 -8.192 1.00 96.31 93 CYS A CA 1
ATOM 735 C C . CYS A 1 93 ? 5.496 2.544 -8.643 1.00 96.31 93 CYS A C 1
ATOM 737 O O . CYS A 1 93 ? 5.829 2.549 -9.829 1.00 96.31 93 CYS A O 1
ATOM 739 N N . ARG A 1 94 ? 6.269 3.113 -7.707 1.00 95.25 94 ARG A N 1
ATOM 740 C CA . ARG A 1 94 ? 7.537 3.788 -8.038 1.00 95.25 94 ARG A CA 1
ATOM 741 C C . ARG A 1 94 ? 8.584 2.830 -8.593 1.00 95.25 94 ARG A C 1
ATOM 743 O O . ARG A 1 94 ? 9.324 3.220 -9.499 1.00 95.25 94 ARG A O 1
ATOM 750 N N . LYS A 1 95 ? 8.650 1.594 -8.090 1.00 94.00 95 LYS A N 1
ATOM 751 C CA . LYS A 1 95 ? 9.519 0.540 -8.628 1.00 94.00 95 LYS A CA 1
ATOM 752 C C . LYS A 1 95 ? 9.175 0.262 -10.090 1.00 94.00 95 LYS A C 1
ATOM 754 O O . LYS A 1 95 ? 10.063 0.328 -10.936 1.00 94.00 95 LYS A O 1
ATOM 759 N N . ALA A 1 96 ? 7.897 0.032 -10.391 1.00 92.31 96 ALA A N 1
ATOM 760 C CA . ALA A 1 96 ? 7.415 -0.232 -11.744 1.00 92.31 96 ALA A CA 1
ATOM 761 C C . ALA A 1 96 ? 7.777 0.908 -12.710 1.00 92.31 96 ALA A C 1
ATOM 763 O O . ALA A 1 96 ? 8.409 0.659 -13.736 1.00 92.31 96 ALA A O 1
ATOM 764 N N . THR A 1 97 ? 7.503 2.160 -12.326 1.00 89.31 97 THR A N 1
ATOM 765 C CA . THR A 1 97 ? 7.845 3.341 -13.135 1.00 89.31 97 THR A CA 1
ATOM 766 C C . THR A 1 97 ? 9.344 3.430 -13.424 1.00 89.31 97 THR A C 1
ATOM 768 O O . THR A 1 97 ? 9.740 3.630 -14.571 1.00 89.31 97 THR A O 1
ATOM 771 N N . ARG A 1 98 ? 10.203 3.236 -12.410 1.00 87.12 98 ARG A N 1
ATOM 772 C CA . ARG A 1 98 ? 11.668 3.264 -12.594 1.00 87.12 98 ARG A CA 1
ATOM 773 C C . ARG A 1 98 ? 12.138 2.195 -13.582 1.00 87.12 98 ARG A C 1
ATOM 775 O O . ARG A 1 98 ? 13.058 2.437 -14.360 1.00 87.12 98 ARG A O 1
ATOM 782 N N . CYS A 1 99 ? 11.527 1.019 -13.551 1.00 82.31 99 CYS A N 1
ATOM 783 C CA . CYS A 1 99 ? 11.909 -0.091 -14.415 1.00 82.31 99 CYS A CA 1
ATOM 784 C C . CYS A 1 99 ? 11.494 0.119 -15.862 1.00 82.31 99 CYS A C 1
ATOM 786 O O . CYS A 1 99 ? 12.284 -0.178 -16.757 1.00 82.31 99 CYS A O 1
ATOM 788 N N . ASP A 1 100 ? 10.320 0.697 -16.096 1.00 76.88 100 ASP A N 1
ATOM 789 C CA . ASP A 1 100 ? 9.875 1.038 -17.446 1.00 76.88 100 ASP A CA 1
ATOM 790 C C . ASP A 1 100 ? 10.742 2.148 -18.052 1.00 76.88 100 ASP A C 1
ATOM 792 O O . ASP A 1 100 ? 11.190 2.021 -19.195 1.00 76.88 100 ASP A O 1
ATOM 796 N N . SER A 1 101 ? 11.091 3.177 -17.266 1.00 69.62 101 SER A N 1
ATOM 797 C CA . SER A 1 101 ? 12.018 4.231 -17.702 1.00 69.62 101 SER A CA 1
ATOM 798 C C . SER A 1 101 ? 13.406 3.694 -18.077 1.00 69.62 101 SER A C 1
ATOM 800 O O . SER A 1 101 ? 14.031 4.215 -18.998 1.00 69.62 101 SER A O 1
ATOM 802 N N . ASN A 1 102 ? 13.887 2.641 -17.408 1.00 68.06 102 ASN A N 1
ATOM 803 C CA . ASN A 1 102 ? 15.190 2.030 -17.700 1.00 68.06 102 ASN A CA 1
ATOM 804 C C . ASN A 1 102 ? 15.144 1.018 -18.858 1.00 68.06 102 ASN A C 1
ATOM 806 O O . ASN A 1 102 ? 16.150 0.808 -19.536 1.00 68.06 102 ASN A O 1
ATOM 810 N N . ARG A 1 103 ? 13.980 0.419 -19.132 1.00 69.75 103 ARG A N 1
ATOM 811 C CA . ARG A 1 103 ? 13.821 -0.611 -20.166 1.00 69.75 103 ARG A CA 1
ATOM 812 C C . ARG A 1 103 ? 13.912 -0.040 -21.583 1.00 69.75 103 ARG A C 1
ATOM 814 O O . ARG A 1 103 ? 14.488 -0.676 -22.465 1.00 69.75 103 ARG A O 1
ATOM 821 N N . ALA A 1 104 ? 13.385 1.162 -21.819 1.00 68.81 104 ALA A N 1
ATOM 822 C CA . ALA A 1 104 ? 13.410 1.769 -23.151 1.00 68.81 104 ALA A CA 1
ATOM 823 C C . ALA A 1 104 ? 14.833 2.120 -23.653 1.00 68.81 104 ALA A C 1
ATOM 825 O O . ALA A 1 104 ? 15.152 1.752 -24.788 1.00 68.81 104 ALA A O 1
ATOM 826 N N . PRO A 1 105 ? 15.731 2.723 -22.846 1.00 69.69 105 PRO A N 1
ATOM 827 C CA . PRO A 1 105 ? 17.138 2.911 -23.212 1.00 69.69 105 PRO A CA 1
ATOM 828 C C . PRO A 1 105 ? 17.892 1.605 -23.496 1.00 69.69 105 PRO A C 1
ATOM 830 O O . PRO A 1 105 ? 18.704 1.560 -24.420 1.00 69.69 105 PRO A O 1
ATOM 833 N N . GLU A 1 106 ? 17.631 0.533 -22.741 1.00 71.00 106 GLU A N 1
ATOM 834 C CA . GLU A 1 106 ? 18.284 -0.768 -22.948 1.00 71.00 106 GLU A CA 1
ATOM 835 C C . GLU A 1 106 ? 17.839 -1.441 -24.248 1.00 71.00 106 GLU A C 1
ATOM 837 O O . GLU A 1 106 ? 18.681 -1.902 -25.027 1.00 71.00 106 GLU A O 1
ATOM 842 N N . ILE A 1 107 ? 16.530 -1.441 -24.523 1.00 72.88 107 ILE A N 1
ATOM 843 C CA . ILE A 1 107 ? 15.980 -1.902 -25.804 1.00 72.88 107 ILE A CA 1
ATOM 844 C C . ILE A 1 107 ? 16.583 -1.073 -26.938 1.00 72.88 107 ILE A C 1
ATOM 846 O O . ILE A 1 107 ? 17.034 -1.629 -27.941 1.00 72.88 107 ILE A O 1
ATOM 850 N N . ALA A 1 108 ? 16.672 0.244 -26.754 1.00 75.44 108 ALA A N 1
ATOM 851 C CA . ALA A 1 108 ? 17.245 1.137 -27.741 1.00 75.44 108 ALA A CA 1
ATOM 852 C C . ALA A 1 108 ? 18.740 0.832 -28.003 1.00 75.44 108 ALA A C 1
ATOM 854 O O . ALA A 1 108 ? 19.192 0.724 -29.144 1.00 75.44 108 ALA A O 1
ATOM 855 N N . ALA A 1 109 ? 19.533 0.609 -26.957 1.00 78.50 109 ALA A N 1
ATOM 856 C CA . ALA A 1 109 ? 20.932 0.209 -27.094 1.00 78.50 109 ALA A CA 1
ATOM 857 C C . ALA A 1 109 ? 21.090 -1.177 -27.752 1.00 78.50 109 ALA A C 1
ATOM 859 O O . ALA A 1 109 ? 22.027 -1.402 -28.523 1.00 78.50 109 ALA A O 1
ATOM 860 N N . GLY A 1 110 ? 20.183 -2.115 -27.468 1.00 78.56 110 GLY A N 1
ATOM 861 C CA . GLY A 1 110 ? 20.118 -3.423 -28.122 1.00 78.56 110 GLY A CA 1
ATOM 862 C C . GLY A 1 110 ? 19.851 -3.306 -29.621 1.00 78.56 110 GLY A C 1
ATOM 863 O O . GLY A 1 110 ? 20.639 -3.800 -30.427 1.00 78.56 110 GLY A O 1
ATOM 864 N N . ILE A 1 111 ? 18.795 -2.585 -30.002 1.00 81.00 111 ILE A N 1
ATOM 865 C CA . ILE A 1 111 ? 18.438 -2.377 -31.408 1.00 81.00 111 ILE A CA 1
ATOM 866 C C . ILE A 1 111 ? 19.545 -1.616 -32.144 1.00 81.00 111 ILE A C 1
ATOM 868 O O . ILE A 1 111 ? 19.881 -1.993 -33.264 1.00 81.00 111 ILE A O 1
ATOM 872 N N . ARG A 1 112 ? 20.171 -0.605 -31.522 1.00 81.31 112 ARG A N 1
ATOM 873 C CA . ARG A 1 112 ? 21.312 0.108 -32.116 1.00 81.31 112 ARG A CA 1
ATOM 874 C C . ARG A 1 112 ? 22.436 -0.858 -32.494 1.00 81.31 112 ARG A C 1
ATOM 876 O O . ARG A 1 112 ? 22.819 -0.889 -33.662 1.00 81.31 112 ARG A O 1
ATOM 883 N N . ARG A 1 113 ? 22.881 -1.698 -31.549 1.00 83.50 113 ARG A N 1
ATOM 884 C CA . ARG A 1 113 ? 23.933 -2.707 -31.780 1.00 83.50 113 ARG A CA 1
ATOM 885 C C . ARG A 1 113 ? 23.599 -3.642 -32.941 1.00 83.50 113 ARG A C 1
ATOM 887 O O . ARG A 1 113 ? 24.468 -3.950 -33.749 1.00 83.50 113 ARG A O 1
ATOM 894 N N . VAL A 1 114 ? 22.341 -4.072 -33.044 1.00 81.56 114 VAL A N 1
ATOM 895 C CA . VAL A 1 114 ? 21.885 -4.925 -34.150 1.00 81.56 114 VAL A CA 1
ATOM 896 C C . VAL A 1 114 ? 21.847 -4.136 -35.462 1.00 81.56 114 VAL A C 1
ATOM 898 O O . VAL A 1 114 ? 22.366 -4.607 -36.465 1.00 81.56 114 VAL A O 1
ATOM 901 N N . SER A 1 115 ? 21.325 -2.909 -35.469 1.00 79.06 115 SER A N 1
ATOM 902 C CA . SER A 1 115 ? 21.221 -2.065 -36.672 1.00 79.06 115 SER A CA 1
ATOM 903 C C . SER A 1 115 ? 22.576 -1.640 -37.259 1.00 79.06 115 SER A C 1
ATOM 905 O O . SER A 1 115 ? 22.676 -1.348 -38.452 1.00 79.06 115 SER A O 1
ATOM 907 N N . GLU A 1 116 ? 23.620 -1.607 -36.431 1.00 81.44 116 GLU A N 1
ATOM 908 C CA . GLU A 1 116 ? 25.004 -1.313 -36.821 1.00 81.44 116 GLU A CA 1
ATOM 909 C C . GLU A 1 116 ? 25.740 -2.558 -37.348 1.00 81.44 116 GLU A C 1
ATOM 911 O O . GLU A 1 116 ? 26.820 -2.442 -37.928 1.00 81.44 116 GLU A O 1
ATOM 916 N N . ASN A 1 117 ? 25.147 -3.751 -37.222 1.00 81.06 117 ASN A N 1
ATOM 917 C CA . ASN A 1 117 ? 25.708 -4.975 -37.774 1.00 81.06 117 ASN A CA 1
ATOM 918 C C . ASN A 1 117 ? 25.611 -4.974 -39.310 1.00 81.06 117 ASN A C 1
ATOM 920 O O . ASN A 1 117 ? 24.542 -5.166 -39.890 1.00 81.06 117 ASN A O 1
ATOM 924 N N . ASN A 1 118 ? 26.753 -4.807 -39.981 1.00 76.44 118 ASN A N 1
ATOM 925 C CA . ASN A 1 118 ? 26.853 -4.792 -41.446 1.00 76.44 118 ASN A CA 1
ATOM 926 C C . ASN A 1 118 ? 26.508 -6.130 -42.121 1.00 76.44 118 ASN A C 1
ATOM 928 O O . ASN A 1 118 ? 26.369 -6.163 -43.341 1.00 76.44 118 ASN A O 1
ATOM 932 N N . SER A 1 119 ? 26.336 -7.204 -41.346 1.00 85.44 119 SER A N 1
ATOM 933 C CA . SER A 1 119 ? 25.875 -8.508 -41.842 1.00 85.44 119 SER A CA 1
ATOM 934 C C . SER A 1 119 ? 24.381 -8.524 -42.186 1.00 85.44 119 SER A C 1
ATOM 936 O O . SER A 1 119 ? 23.925 -9.444 -42.858 1.00 85.44 119 SER A O 1
ATOM 938 N N . LEU A 1 120 ? 23.605 -7.543 -41.704 1.00 80.19 120 LEU A N 1
ATOM 939 C CA . LEU A 1 120 ? 22.167 -7.472 -41.951 1.00 80.19 120 LEU A CA 1
ATOM 940 C C . LEU A 1 120 ? 21.842 -6.769 -43.279 1.00 80.19 120 LEU A C 1
ATOM 942 O O . LEU A 1 120 ? 22.458 -5.741 -43.605 1.00 80.19 120 LEU A O 1
ATOM 946 N N . PRO A 1 121 ? 20.823 -7.250 -44.018 1.00 87.50 121 PRO A N 1
ATOM 947 C CA . PRO A 1 121 ? 20.278 -6.551 -45.174 1.00 87.50 121 PRO A CA 1
ATOM 948 C C . PRO A 1 121 ? 19.934 -5.090 -44.856 1.00 87.50 121 PRO A C 1
ATOM 950 O O . PRO A 1 121 ? 19.541 -4.735 -43.745 1.00 87.50 121 PRO A O 1
ATOM 953 N N . TYR A 1 122 ? 20.090 -4.209 -45.845 1.00 81.00 122 TYR A N 1
ATOM 954 C CA . TYR A 1 122 ? 19.850 -2.773 -45.665 1.00 81.00 122 TYR A CA 1
ATOM 955 C C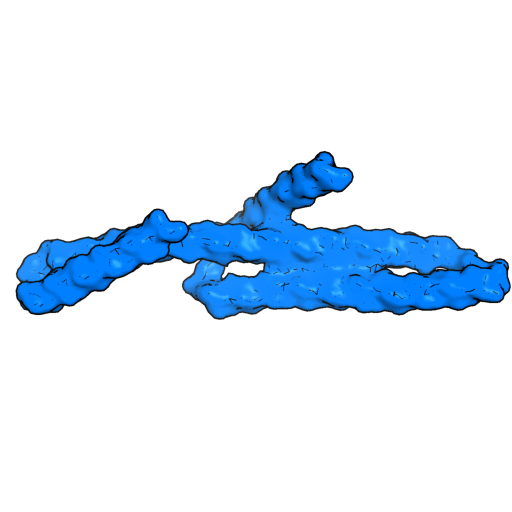 . TYR A 1 122 ? 18.417 -2.459 -45.201 1.00 81.00 122 TYR A C 1
ATOM 957 O O . TYR A 1 122 ? 18.246 -1.643 -44.298 1.00 81.00 122 TYR A O 1
ATOM 965 N N . GLY A 1 123 ? 17.412 -3.147 -45.758 1.00 83.31 123 GLY A N 1
ATOM 966 C CA . GLY A 1 123 ? 16.006 -2.979 -45.369 1.00 83.31 123 GLY A CA 1
ATOM 967 C C . GLY A 1 123 ? 15.760 -3.280 -43.888 1.00 83.31 123 GLY A C 1
ATOM 968 O O . GLY A 1 123 ? 15.137 -2.481 -43.194 1.00 83.31 123 GLY A O 1
ATOM 969 N N . ASP A 1 124 ? 16.351 -4.357 -43.371 1.00 82.31 124 ASP A N 1
ATOM 970 C CA . ASP A 1 124 ? 16.205 -4.751 -41.965 1.00 82.31 124 ASP A CA 1
ATOM 971 C C . ASP A 1 124 ? 16.862 -3.730 -41.026 1.00 82.31 124 ASP A C 1
ATOM 973 O O . ASP A 1 124 ? 16.303 -3.366 -39.990 1.00 82.31 124 ASP A O 1
ATOM 977 N N . ARG A 1 125 ? 18.022 -3.180 -41.413 1.00 81.69 125 ARG A N 1
ATOM 978 C CA . ARG A 1 125 ? 18.676 -2.096 -40.660 1.00 81.69 125 ARG A CA 1
ATOM 979 C C . ARG A 1 125 ? 17.839 -0.819 -40.635 1.00 81.69 125 ARG A C 1
ATOM 981 O O . ARG A 1 125 ? 17.867 -0.104 -39.634 1.00 81.69 125 ARG A O 1
ATOM 988 N N . GLN A 1 126 ? 17.104 -0.525 -41.705 1.00 84.12 126 GLN A N 1
ATOM 989 C CA . GLN A 1 126 ? 16.23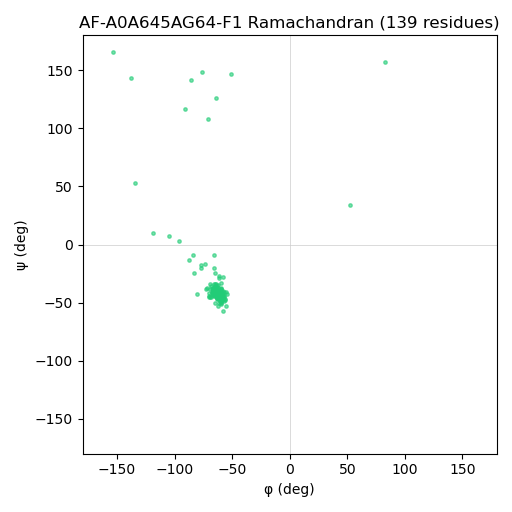4 0.647 -41.781 1.00 84.12 126 GLN A CA 1
ATOM 990 C C . GLN A 1 126 ? 15.017 0.512 -40.858 1.00 84.12 126 GLN A C 1
ATOM 992 O O . GLN A 1 126 ? 14.767 1.418 -40.066 1.00 84.12 126 GLN A O 1
ATOM 997 N N . ILE A 1 127 ? 14.358 -0.651 -40.860 1.00 84.94 127 ILE A N 1
ATOM 998 C CA . ILE A 1 127 ? 13.241 -0.959 -39.949 1.00 84.94 127 ILE A CA 1
ATOM 999 C C . ILE A 1 127 ? 13.678 -0.812 -38.485 1.00 84.94 127 ILE A C 1
ATOM 1001 O O . ILE A 1 127 ? 12.992 -0.188 -37.675 1.00 84.94 127 ILE A O 1
ATOM 1005 N N . LEU A 1 128 ? 14.860 -1.330 -38.139 1.00 83.75 128 LEU A N 1
ATOM 1006 C CA . LEU A 1 128 ? 15.406 -1.210 -36.787 1.00 83.75 128 LEU A CA 1
ATOM 1007 C C . LEU A 1 128 ? 15.696 0.252 -36.399 1.00 83.75 128 LEU A C 1
ATOM 1009 O O . LEU A 1 128 ? 15.445 0.645 -35.260 1.00 83.75 128 LEU A O 1
ATOM 1013 N N . ARG A 1 129 ? 16.173 1.090 -37.329 1.00 81.19 129 ARG A N 1
ATOM 1014 C CA . ARG A 1 129 ? 16.390 2.532 -37.086 1.00 81.19 129 ARG A CA 1
ATOM 1015 C C . ARG A 1 129 ? 15.085 3.309 -36.904 1.00 81.19 129 ARG A C 1
ATOM 1017 O O . ARG A 1 129 ? 15.038 4.230 -36.090 1.00 81.19 129 ARG A O 1
ATOM 1024 N N . GLU A 1 130 ? 14.029 2.941 -37.618 1.00 84.50 130 GLU A N 1
ATOM 1025 C CA . GLU A 1 130 ? 12.700 3.543 -37.453 1.00 84.50 130 GLU A CA 1
ATOM 1026 C C . GLU A 1 130 ? 12.085 3.162 -36.098 1.00 84.50 130 GLU A C 1
ATOM 1028 O O . GLU A 1 130 ? 11.640 4.039 -35.351 1.00 84.50 130 GLU A O 1
ATOM 1033 N N . ALA A 1 131 ? 12.172 1.883 -35.714 1.00 79.94 131 ALA A N 1
ATOM 1034 C CA . ALA A 1 131 ? 11.749 1.407 -34.395 1.00 79.94 131 ALA A CA 1
ATOM 1035 C C . ALA A 1 131 ? 12.491 2.129 -33.252 1.00 79.94 131 ALA A C 1
ATOM 1037 O O . ALA A 1 131 ? 11.880 2.523 -32.258 1.00 79.94 131 ALA A O 1
ATOM 1038 N N . MET A 1 132 ? 13.794 2.378 -33.416 1.00 80.31 132 MET A N 1
ATOM 1039 C CA . MET A 1 132 ? 14.602 3.174 -32.483 1.00 80.31 132 MET A CA 1
ATOM 1040 C C . MET A 1 132 ? 14.090 4.597 -32.291 1.00 80.31 132 MET A C 1
ATOM 1042 O O . MET A 1 132 ? 14.000 5.079 -31.157 1.00 80.31 132 MET A O 1
ATOM 1046 N N . SER A 1 133 ? 13.786 5.281 -33.395 1.00 79.56 133 SER A N 1
ATOM 1047 C CA . SER A 1 133 ? 13.277 6.653 -33.369 1.00 79.56 133 SER A CA 1
ATOM 1048 C C . SER A 1 133 ? 11.954 6.724 -32.604 1.00 79.56 133 SER A C 1
ATOM 1050 O O . SER A 1 133 ? 11.803 7.557 -31.710 1.00 79.56 133 SER A O 1
ATOM 1052 N N . TYR A 1 134 ? 11.056 5.771 -32.866 1.00 78.56 134 TYR A N 1
ATOM 1053 C CA . TYR A 1 134 ? 9.761 5.667 -32.200 1.00 78.56 134 TYR A CA 1
ATOM 1054 C C . TYR A 1 134 ? 9.877 5.428 -30.685 1.00 78.56 134 TYR A C 1
ATOM 1056 O O . TYR A 1 134 ? 9.232 6.117 -29.892 1.00 78.56 134 TYR A O 1
ATOM 1064 N N . ILE A 1 135 ? 10.729 4.486 -30.265 1.00 71.94 135 ILE A N 1
ATOM 1065 C CA . ILE A 1 135 ? 10.955 4.179 -28.841 1.00 71.94 135 ILE A CA 1
ATOM 1066 C C . ILE A 1 135 ? 11.545 5.394 -28.116 1.00 71.94 135 ILE A C 1
ATOM 1068 O O . ILE A 1 135 ? 11.088 5.754 -27.031 1.00 71.94 135 ILE A O 1
ATOM 1072 N N . THR A 1 136 ? 12.517 6.071 -28.731 1.00 70.44 136 THR A N 1
ATOM 1073 C CA . THR A 1 136 ? 13.185 7.237 -28.130 1.00 70.44 136 THR A CA 1
ATOM 1074 C C . THR A 1 136 ? 12.219 8.413 -27.954 1.00 70.44 136 THR A C 1
ATOM 1076 O O . THR A 1 136 ? 12.230 9.055 -26.908 1.00 70.44 136 THR A O 1
ATOM 1079 N N . GLN A 1 137 ? 11.337 8.664 -28.930 1.00 71.56 137 GLN A N 1
ATOM 1080 C CA . GLN A 1 137 ? 10.327 9.729 -28.852 1.00 71.56 137 GLN A CA 1
ATOM 1081 C C . GLN A 1 137 ? 9.300 9.502 -27.735 1.00 71.56 137 GLN A C 1
ATOM 1083 O O . GLN A 1 137 ? 8.913 10.458 -27.074 1.00 71.56 137 GLN A O 1
ATOM 1088 N N . ARG A 1 138 ? 8.890 8.251 -27.488 1.00 64.25 138 ARG A N 1
ATOM 1089 C CA . ARG A 1 138 ? 7.946 7.906 -26.408 1.00 64.25 138 ARG A CA 1
ATOM 1090 C C . ARG A 1 138 ? 8.552 7.891 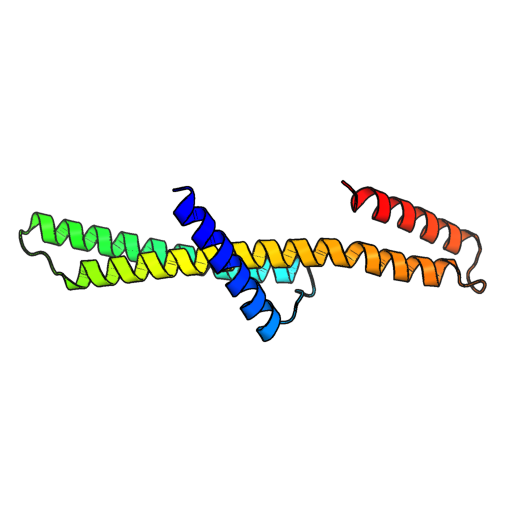-25.007 1.00 64.25 138 ARG A C 1
ATOM 1092 O O . ARG A 1 138 ? 7.813 7.911 -24.035 1.00 64.25 138 ARG A O 1
ATOM 1099 N N . SER A 1 139 ? 9.875 7.816 -24.904 1.00 60.56 139 SER A N 1
ATOM 1100 C CA . SER A 1 139 ? 10.577 7.760 -23.614 1.00 60.56 139 SER A CA 1
ATOM 1101 C C . SER A 1 139 ? 10.880 9.149 -23.037 1.00 60.56 139 SER A C 1
ATOM 1103 O O . SER A 1 139 ? 11.300 9.249 -21.889 1.00 60.56 139 SER A O 1
ATOM 1105 N N . GLY A 1 140 ? 10.737 10.207 -23.846 1.00 53.16 140 GLY A N 1
ATOM 1106 C CA . GLY A 1 140 ? 11.049 11.596 -23.486 1.00 53.16 140 GLY A CA 1
ATOM 1107 C C . GLY A 1 140 ? 9.830 12.489 -23.219 1.00 53.16 140 GLY A C 1
ATOM 1108 O O . GLY A 1 140 ? 10.007 13.697 -23.078 1.00 53.16 140 GLY A O 1
ATOM 1109 N N . SER A 1 141 ? 8.624 11.915 -23.191 1.00 41.69 141 SER A N 1
ATOM 1110 C CA . SER A 1 141 ? 7.331 12.575 -22.933 1.00 41.69 141 SER A CA 1
ATOM 1111 C C . SER A 1 141 ? 6.733 12.099 -21.620 1.00 41.69 141 SER A C 1
ATOM 1113 O O . SER A 1 141 ? 6.240 12.953 -20.857 1.00 41.69 141 SER A O 1
#

Organism: NCBI:txid1076179

Nearest PDB structures (foldseek):
  4bne-assembly1_B  TM=4.447E-01  e=1.182E+00  Gallus gallus
  7d7r-assembly1_B  TM=4.431E-01  e=8.197E+00  Homo sapiens

Secondary structure (DSSP, 8-state):
-HHHHHHHHHHHHHHHHHHHHHH-SS-SSHHHHHHHHHHHHHHHHHHHHHHHHHHHHHHHHHHTT---HHHHHHHHHHHHHHHHHHHHHHHHHHHHHHHHHHHHHHHHHHHHHHHT-TTS-HHHHHHHHHHHHHHHHHH--

Foldseek 3Di:
DVVVVVVLVVLLVVLLVVCCVVPNLADPDVVRLVVQLVVLQVQLVVLVVQLVVLVVVQVVCVVVVRGDVVSVVSNVVSNVRSSSSVSNSVSSVVSHVVRVLVVLVVVLVVLVVVLPPPVDDPVSSVVSVVVSVVSVVVSVD

Radius of gyration: 23.92 Å; Cα contacts (8 Å, |Δi|>4): 110; chains: 1; bounding box: 51×27×74 Å